Protein AF-A0A9E4J0M3-F1 (afdb_monomer)

Solvent-accessible surface area (backbone atoms only — not comparable to full-atom values): 7463 Å² total; per-residue (Å²): 130,83,86,52,76,83,80,36,58,85,61,72,69,24,52,54,51,41,52,54,51,50,32,52,51,51,23,52,50,53,40,48,56,39,45,78,72,68,54,56,67,71,61,37,53,51,51,30,30,48,59,57,69,63,23,58,86,86,37,48,66,62,42,45,54,52,45,19,52,53,50,46,50,39,61,76,72,44,42,65,64,44,33,74,74,57,34,68,70,57,35,26,56,53,40,41,69,47,55,80,64,36,48,72,69,38,54,55,54,52,72,72,53,96,60,59,71,70,58,48,49,41,52,51,53,17,51,50,61,62,73,77,108

Radius of gyration: 17.52 Å; Cα contacts (8 Å, |Δi|>4): 99; chains: 1; bounding box: 40×33×46 Å

Foldseek 3Di:
DQDDLVNFDDDDVRNVVSLQSVLQVVLVVQLVVCVVVPDDPVVSVCVSCLSNVNCCPVPVPVVQVVLLVVLLCCLQPPLVVVCVVPPLPVSLVVLLVSVVSHDPVSVVVSVVHPDDPSSVVSNVSSVVVNVVD

Nearest PDB structures (foldseek):
  8umx-assembly1_B  TM=2.764E-01  e=2.383E+00  Salmonella enterica subsp. enterica serovar Typhimurium
  8wiw-assembly1_Z  TM=2.978E-01  e=4.450E+00  Salmonella enterica subsp. enterica serovar Typhimurium str. LT2

pLDDT: mean 90.07, std 9.34, range [47.5, 98.0]

Structure (mmCIF, N/CA/C/O backbone):
data_AF-A0A9E4J0M3-F1
#
_entry.id   AF-A0A9E4J0M3-F1
#
loop_
_atom_site.group_PDB
_atom_site.id
_atom_site.type_symbol
_atom_site.label_atom_id
_atom_site.label_alt_id
_atom_site.label_comp_id
_atom_site.label_asym_id
_atom_site.label_entity_id
_atom_site.label_seq_id
_atom_site.pdbx_PDB_ins_code
_atom_site.Cartn_x
_atom_site.Cartn_y
_atom_site.Cartn_z
_atom_site.occupancy
_atom_site.B_iso_or_equiv
_atom_site.auth_seq_id
_atom_site.auth_comp_id
_atom_site.auth_asym_id
_atom_site.auth_atom_id
_atom_site.pdbx_PDB_model_num
ATOM 1 N N . MET A 1 1 ? 18.537 -15.595 -6.543 1.00 47.97 1 MET A N 1
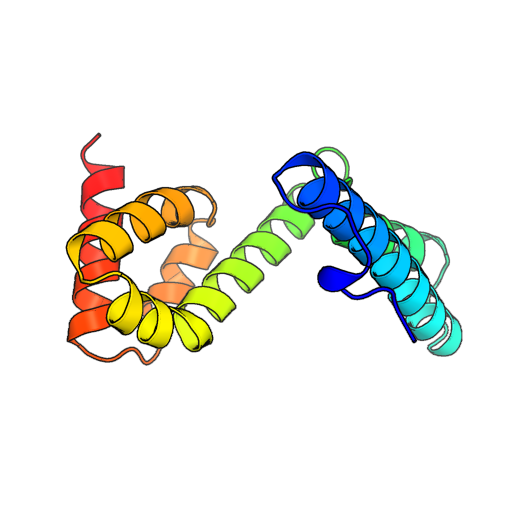ATOM 2 C CA . MET A 1 1 ? 17.498 -15.270 -5.543 1.00 47.97 1 MET A CA 1
ATOM 3 C C . MET A 1 1 ? 17.599 -13.780 -5.248 1.00 47.97 1 MET A C 1
ATOM 5 O O . MET A 1 1 ? 18.727 -13.330 -5.071 1.00 47.97 1 MET A O 1
ATOM 9 N N . PRO A 1 2 ? 16.505 -13.000 -5.281 1.00 58.22 2 PRO A N 1
ATOM 10 C CA . PRO A 1 2 ? 16.556 -11.599 -4.866 1.00 58.22 2 PRO A CA 1
ATOM 11 C C . PRO A 1 2 ? 16.934 -11.503 -3.381 1.00 58.22 2 PRO A C 1
ATOM 13 O O . PRO A 1 2 ? 16.592 -12.392 -2.602 1.00 58.22 2 PRO A O 1
ATOM 16 N N . ALA A 1 3 ? 17.645 -10.438 -3.006 1.00 67.81 3 ALA A N 1
ATOM 17 C CA . ALA A 1 3 ? 18.058 -10.219 -1.624 1.00 67.81 3 ALA A CA 1
ATOM 18 C C . ALA A 1 3 ? 16.832 -10.066 -0.706 1.00 67.81 3 ALA A C 1
ATOM 20 O O . ALA A 1 3 ? 15.915 -9.276 -0.960 1.00 67.81 3 ALA A O 1
ATOM 21 N N . SER A 1 4 ? 16.831 -10.839 0.367 1.00 72.44 4 SER A N 1
ATOM 22 C CA . SER A 1 4 ? 15.832 -10.836 1.425 1.00 72.44 4 SER A CA 1
ATOM 23 C C . SER A 1 4 ? 16.096 -9.701 2.419 1.00 72.44 4 SER A C 1
ATOM 25 O O . SER A 1 4 ? 17.206 -9.176 2.512 1.00 72.44 4 SER A O 1
ATOM 27 N N . ALA A 1 5 ? 15.081 -9.296 3.188 1.00 70.81 5 ALA A N 1
ATOM 28 C CA . ALA A 1 5 ? 15.246 -8.237 4.190 1.00 70.81 5 ALA A CA 1
ATOM 29 C C . ALA A 1 5 ? 16.297 -8.591 5.262 1.00 70.81 5 ALA A C 1
ATOM 31 O O . ALA A 1 5 ? 16.921 -7.695 5.827 1.00 70.81 5 ALA A O 1
ATOM 32 N N . SER A 1 6 ? 16.516 -9.887 5.502 1.00 75.94 6 SER A N 1
ATOM 33 C CA . SER A 1 6 ? 17.541 -10.438 6.394 1.00 75.94 6 SER A CA 1
ATOM 34 C C . SER A 1 6 ? 18.977 -10.275 5.888 1.00 75.94 6 SER A C 1
ATOM 36 O O . SER A 1 6 ? 19.896 -10.364 6.694 1.00 75.94 6 SER A O 1
ATOM 38 N N . ASP A 1 7 ? 19.184 -9.983 4.599 1.00 82.25 7 ASP A N 1
ATOM 39 C CA . ASP A 1 7 ? 20.523 -9.780 4.020 1.00 82.25 7 ASP A CA 1
ATOM 40 C C . ASP A 1 7 ? 21.087 -8.370 4.294 1.00 82.25 7 ASP A C 1
ATOM 42 O O . ASP A 1 7 ? 22.194 -8.033 3.871 1.00 82.25 7 ASP A O 1
ATOM 46 N N . TYR A 1 8 ? 20.329 -7.519 4.993 1.00 84.88 8 TYR A N 1
ATOM 47 C CA . TYR A 1 8 ? 20.694 -6.137 5.301 1.00 84.88 8 TYR A CA 1
ATOM 48 C C . TYR A 1 8 ? 20.856 -5.929 6.813 1.00 84.88 8 TYR A C 1
ATOM 50 O O . TYR A 1 8 ? 20.165 -6.575 7.601 1.00 84.88 8 TYR A O 1
ATOM 58 N N . PRO A 1 9 ? 21.722 -4.989 7.250 1.00 85.19 9 PRO A N 1
ATOM 59 C CA . PRO A 1 9 ? 21.907 -4.703 8.669 1.00 85.19 9 PRO A CA 1
ATOM 60 C C . PRO A 1 9 ? 20.590 -4.374 9.376 1.00 85.19 9 PRO A C 1
ATOM 62 O O . PRO A 1 9 ? 19.755 -3.642 8.841 1.00 85.19 9 PRO A O 1
ATOM 65 N N . ALA A 1 10 ? 20.424 -4.858 10.605 1.00 84.31 10 ALA A N 1
ATOM 66 C CA . ALA A 1 10 ? 19.239 -4.562 11.398 1.00 84.31 10 ALA A CA 1
ATOM 67 C C . ALA A 1 10 ? 19.036 -3.044 11.595 1.00 84.31 10 ALA A C 1
ATOM 69 O O . ALA A 1 10 ? 19.976 -2.245 11.626 1.00 84.31 10 ALA A O 1
ATOM 70 N N . GLY A 1 11 ? 17.774 -2.647 11.752 1.00 89.69 11 GLY A N 1
ATOM 71 C CA . GLY A 1 11 ? 17.378 -1.261 11.985 1.00 89.69 11 GLY A CA 1
ATOM 72 C C . GLY A 1 11 ? 16.986 -0.491 10.721 1.00 89.69 11 GLY A C 1
ATOM 73 O O . GLY A 1 11 ? 17.006 -0.984 9.592 1.00 89.69 11 GLY A O 1
ATOM 74 N N . ARG A 1 12 ? 16.591 0.772 10.923 1.00 89.56 12 ARG A N 1
ATOM 75 C CA . ARG A 1 12 ? 15.959 1.612 9.890 1.00 89.56 12 ARG A CA 1
ATOM 76 C C . ARG A 1 12 ? 16.809 1.755 8.625 1.00 89.56 12 ARG A C 1
ATOM 78 O O . ARG A 1 12 ? 16.264 1.742 7.526 1.00 89.56 12 ARG A O 1
ATOM 85 N N . LYS A 1 13 ? 18.130 1.896 8.767 1.00 89.75 13 LYS A N 1
ATOM 86 C CA . LYS A 1 13 ? 19.040 2.116 7.633 1.00 89.75 13 LYS A CA 1
ATOM 87 C C . LYS A 1 13 ? 19.086 0.907 6.696 1.00 89.75 13 LYS A C 1
ATOM 89 O O . LYS A 1 13 ? 18.957 1.095 5.488 1.00 89.75 13 LYS A O 1
ATOM 94 N N . GLY A 1 14 ? 19.229 -0.307 7.232 1.00 88.81 14 GLY A N 1
ATOM 95 C CA . GLY A 1 14 ? 19.251 -1.515 6.407 1.00 88.81 14 GLY A CA 1
ATOM 96 C C . GLY A 1 14 ? 17.893 -1.820 5.786 1.00 88.81 14 GLY A C 1
ATOM 97 O O . GLY A 1 14 ? 17.838 -2.096 4.594 1.00 88.81 14 GLY A O 1
ATOM 98 N N . TYR A 1 15 ? 16.791 -1.617 6.517 1.00 88.06 15 TYR A N 1
ATOM 99 C CA . TYR A 1 15 ? 15.442 -1.737 5.951 1.00 88.06 15 TYR A CA 1
ATOM 100 C C . TYR A 1 15 ? 15.206 -0.790 4.762 1.00 88.06 15 TYR A C 1
ATOM 102 O O . TYR A 1 15 ? 14.673 -1.194 3.728 1.00 88.06 15 TYR A O 1
ATOM 110 N N . LEU A 1 16 ? 15.624 0.477 4.878 1.00 88.50 16 LEU A N 1
ATOM 111 C CA . LEU A 1 16 ? 15.506 1.440 3.780 1.00 88.50 16 LEU A CA 1
ATOM 112 C C . LEU A 1 16 ? 16.404 1.070 2.589 1.00 88.50 16 LEU A C 1
ATOM 114 O O . LEU A 1 16 ? 15.988 1.242 1.441 1.00 88.50 16 LEU A O 1
ATOM 118 N N . ALA A 1 17 ? 17.606 0.546 2.845 1.00 89.00 17 ALA A N 1
ATOM 119 C CA . ALA A 1 17 ? 18.507 0.064 1.800 1.00 89.00 17 ALA A CA 1
ATOM 120 C C . ALA A 1 17 ? 17.917 -1.146 1.058 1.00 89.00 17 ALA A C 1
ATOM 122 O O . ALA A 1 17 ? 17.863 -1.133 -0.173 1.00 89.00 17 ALA A O 1
ATOM 123 N N . TRP A 1 18 ? 17.395 -2.127 1.798 1.00 92.81 18 TRP A N 1
ATOM 124 C CA . TRP A 1 18 ? 16.685 -3.278 1.250 1.00 92.81 18 TRP A CA 1
ATOM 125 C C . TRP A 1 18 ? 15.496 -2.844 0.394 1.00 92.81 18 TRP A C 1
ATOM 127 O O . TRP A 1 18 ? 15.410 -3.214 -0.773 1.00 92.81 18 TRP A O 1
ATOM 137 N N . ARG A 1 19 ? 14.619 -1.975 0.918 1.00 90.19 19 ARG A N 1
ATOM 138 C CA . ARG A 1 19 ? 13.465 -1.464 0.162 1.00 90.19 19 ARG A CA 1
ATOM 139 C C . ARG A 1 19 ? 13.867 -0.798 -1.149 1.00 90.19 19 ARG A C 1
ATOM 141 O O . ARG A 1 19 ? 13.173 -0.960 -2.152 1.00 90.19 19 ARG A O 1
ATOM 148 N N . ARG A 1 20 ? 14.965 -0.036 -1.150 1.00 89.50 20 ARG A N 1
ATOM 149 C CA . ARG A 1 20 ? 15.482 0.606 -2.364 1.00 89.50 20 ARG A CA 1
ATOM 150 C C . ARG A 1 20 ? 15.991 -0.429 -3.368 1.00 89.50 20 ARG A C 1
ATOM 152 O O . ARG A 1 20 ? 15.698 -0.293 -4.552 1.00 89.50 20 ARG A O 1
ATOM 159 N N . ALA A 1 21 ? 16.725 -1.440 -2.910 1.00 91.19 21 ALA A N 1
ATOM 160 C CA . ALA A 1 21 ? 17.219 -2.517 -3.764 1.00 91.19 21 ALA A CA 1
ATOM 161 C C . ALA A 1 21 ? 16.071 -3.357 -4.348 1.00 91.19 21 ALA A C 1
ATOM 163 O O . ALA A 1 21 ? 16.041 -3.589 -5.554 1.00 91.19 21 ALA A O 1
ATOM 164 N N . ALA A 1 22 ? 15.080 -3.716 -3.529 1.00 92.12 22 ALA A N 1
ATOM 165 C CA . ALA A 1 22 ? 13.890 -4.441 -3.965 1.00 92.12 22 ALA A CA 1
ATOM 166 C C . ALA A 1 22 ? 13.108 -3.666 -5.039 1.00 92.12 22 ALA A C 1
ATOM 168 O O . ALA A 1 22 ? 12.743 -4.230 -6.065 1.00 92.12 22 ALA A O 1
ATOM 169 N N . ALA A 1 23 ? 12.914 -2.353 -4.861 1.00 90.88 23 ALA A N 1
ATOM 170 C CA . ALA A 1 23 ? 12.251 -1.523 -5.868 1.00 90.88 23 ALA A CA 1
ATOM 171 C C . ALA A 1 23 ? 13.015 -1.490 -7.207 1.00 90.88 23 ALA A C 1
ATOM 173 O O . ALA A 1 23 ? 12.393 -1.521 -8.268 1.00 90.88 23 ALA A O 1
ATOM 174 N N . LEU A 1 24 ? 14.354 -1.450 -7.168 1.00 93.44 24 LEU A N 1
ATOM 175 C CA . LEU A 1 24 ? 15.194 -1.513 -8.371 1.00 93.44 24 LEU A CA 1
ATOM 176 C C . LEU A 1 24 ? 15.055 -2.859 -9.086 1.00 93.44 24 LEU A C 1
ATOM 178 O O . LEU A 1 24 ? 14.872 -2.876 -10.303 1.00 93.44 24 LEU A O 1
ATOM 182 N N . GLU A 1 25 ? 15.088 -3.966 -8.346 1.00 94.00 25 GLU A N 1
ATOM 183 C CA . GLU A 1 25 ? 14.941 -5.296 -8.939 1.00 94.00 25 GLU A CA 1
ATOM 184 C C . GLU A 1 25 ? 13.537 -5.504 -9.518 1.00 94.00 25 GLU A C 1
ATOM 186 O O . GLU A 1 25 ? 13.401 -5.965 -10.649 1.00 94.00 25 GLU A O 1
ATOM 191 N N . HIS A 1 26 ? 12.483 -5.069 -8.823 1.00 94.06 26 HIS A N 1
ATOM 192 C CA . HIS A 1 26 ? 11.118 -5.127 -9.353 1.00 94.06 26 HIS A CA 1
ATOM 193 C C . HIS A 1 26 ? 10.954 -4.292 -10.628 1.00 94.06 26 HIS A C 1
ATOM 195 O O . HIS A 1 26 ? 10.318 -4.744 -11.578 1.00 94.06 26 HIS A O 1
ATOM 201 N N . ALA A 1 27 ? 11.563 -3.104 -10.698 1.00 95.00 27 ALA A N 1
ATOM 202 C CA . ALA A 1 27 ? 11.541 -2.293 -11.914 1.00 95.00 27 ALA A CA 1
ATOM 203 C C . ALA A 1 27 ? 12.302 -2.967 -13.070 1.00 95.00 27 ALA A C 1
ATOM 205 O O . ALA A 1 27 ? 11.896 -2.856 -14.228 1.00 95.00 27 ALA A O 1
ATOM 206 N N . ARG A 1 28 ? 13.396 -3.682 -12.778 1.00 96.50 28 ARG A N 1
ATOM 207 C CA . ARG A 1 28 ? 14.138 -4.466 -13.774 1.00 96.50 28 ARG A CA 1
ATOM 208 C C . ARG A 1 28 ? 13.299 -5.630 -14.303 1.00 96.50 28 ARG A C 1
ATOM 210 O O . ARG A 1 28 ? 13.200 -5.796 -15.516 1.00 96.50 28 ARG A O 1
ATOM 217 N N . LE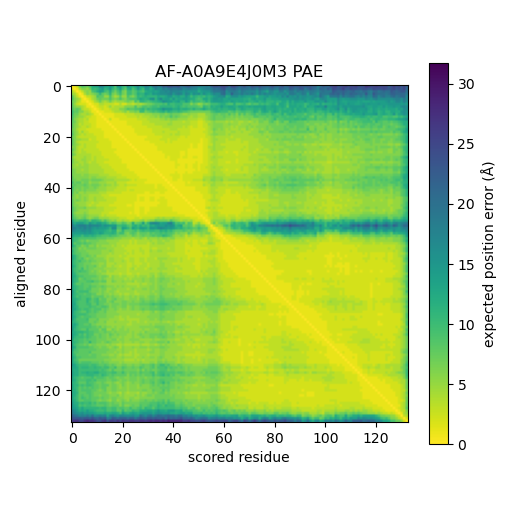U A 1 29 ? 12.677 -6.399 -13.409 1.00 97.00 29 LEU A N 1
ATOM 218 C CA . LEU A 1 29 ? 11.832 -7.544 -13.758 1.00 97.00 29 LEU A CA 1
ATOM 219 C C . LEU A 1 29 ? 10.597 -7.115 -14.556 1.00 97.00 29 LEU A C 1
ATOM 221 O O . LEU A 1 29 ? 10.332 -7.682 -15.613 1.00 97.00 29 LEU A O 1
ATOM 225 N N . ALA A 1 30 ? 9.894 -6.068 -14.115 1.00 96.06 30 ALA A N 1
ATOM 226 C CA . ALA A 1 30 ? 8.745 -5.526 -14.840 1.00 96.06 30 ALA A CA 1
ATOM 227 C C . ALA A 1 30 ? 9.127 -5.091 -16.264 1.00 96.06 30 ALA A C 1
ATOM 229 O O . ALA A 1 30 ? 8.408 -5.376 -17.219 1.00 96.06 30 ALA A O 1
ATOM 230 N N . ALA A 1 31 ? 10.287 -4.448 -16.430 1.00 96.62 31 ALA A N 1
ATOM 231 C CA . ALA A 1 31 ? 10.771 -4.048 -17.746 1.00 96.62 31 ALA A CA 1
ATOM 232 C C . ALA A 1 31 ? 11.141 -5.227 -18.651 1.00 96.62 31 ALA A C 1
ATOM 234 O O . ALA A 1 31 ? 10.942 -5.129 -19.860 1.00 96.62 31 ALA A O 1
ATOM 235 N N . ALA A 1 32 ? 11.677 -6.315 -18.091 1.00 97.56 32 ALA A N 1
ATOM 236 C CA . ALA A 1 32 ? 11.947 -7.537 -18.844 1.00 97.56 32 ALA A CA 1
ATOM 237 C C . ALA A 1 32 ? 10.638 -8.155 -19.357 1.00 97.56 32 ALA A C 1
ATOM 239 O O . ALA A 1 32 ? 10.472 -8.297 -20.562 1.00 97.56 32 ALA A O 1
ATOM 240 N N . VAL A 1 33 ? 9.660 -8.366 -18.468 1.00 98.00 33 VAL A N 1
ATOM 241 C CA . VAL A 1 33 ? 8.342 -8.919 -18.828 1.00 98.00 33 VAL A CA 1
ATOM 242 C C . VAL A 1 33 ? 7.649 -8.082 -19.906 1.00 98.00 33 VAL A C 1
ATOM 244 O O . VAL A 1 33 ? 7.132 -8.617 -20.882 1.00 98.00 33 VAL A O 1
ATOM 247 N N . LEU A 1 34 ? 7.648 -6.754 -19.761 1.00 97.50 34 LEU A N 1
ATOM 248 C CA . LEU A 1 34 ? 7.009 -5.871 -20.739 1.00 97.50 34 LEU A CA 1
ATOM 249 C C . LEU A 1 34 ? 7.729 -5.872 -22.092 1.00 97.50 34 LEU A C 1
ATOM 251 O O . LEU A 1 34 ? 7.080 -5.760 -23.131 1.00 97.50 34 LEU A O 1
ATOM 255 N N . ARG A 1 35 ? 9.058 -5.997 -22.096 1.00 97.69 35 ARG A N 1
ATOM 256 C CA . ARG A 1 35 ? 9.834 -6.111 -23.333 1.00 97.69 35 ARG A CA 1
ATOM 257 C C . ARG A 1 35 ? 9.519 -7.411 -24.058 1.00 97.69 35 ARG A C 1
ATOM 259 O O . ARG A 1 35 ? 9.273 -7.370 -25.259 1.00 97.69 35 ARG A O 1
ATOM 266 N N . ASP A 1 36 ? 9.469 -8.517 -23.325 1.00 97.69 36 ASP A N 1
ATOM 267 C CA . ASP A 1 36 ? 9.155 -9.837 -23.875 1.00 97.69 36 ASP A CA 1
ATOM 268 C C . ASP A 1 36 ? 7.720 -9.880 -24.426 1.00 97.69 36 ASP A C 1
ATOM 270 O O . ASP A 1 36 ? 7.454 -10.522 -25.438 1.00 97.69 36 ASP A O 1
ATOM 274 N N . ALA A 1 37 ? 6.807 -9.109 -23.828 1.00 97.88 37 ALA A N 1
ATOM 275 C CA . ALA A 1 37 ? 5.448 -8.901 -24.325 1.00 97.88 37 ALA A CA 1
ATOM 276 C C . ALA A 1 37 ? 5.335 -7.888 -25.492 1.00 97.88 37 ALA A C 1
ATOM 278 O O . ALA A 1 37 ? 4.227 -7.599 -25.942 1.00 97.88 37 ALA A O 1
ATOM 279 N N . GLY A 1 38 ? 6.444 -7.321 -25.982 1.00 97.62 38 GLY A N 1
ATOM 280 C CA . GLY A 1 38 ? 6.466 -6.430 -27.150 1.00 97.62 38 GLY A CA 1
ATOM 281 C C . GLY A 1 38 ? 6.073 -4.971 -26.881 1.00 97.62 38 GLY A C 1
ATOM 282 O O . GLY A 1 38 ? 5.762 -4.231 -27.818 1.00 97.62 38 GLY A O 1
ATOM 283 N N . TYR A 1 39 ? 6.074 -4.514 -25.624 1.00 97.75 39 TYR A N 1
ATOM 284 C CA . TYR A 1 39 ? 5.776 -3.113 -25.318 1.00 97.75 39 TYR A CA 1
ATOM 285 C C . TYR A 1 39 ? 6.913 -2.167 -25.727 1.00 97.75 39 TYR A C 1
ATOM 287 O O . TYR A 1 39 ? 8.098 -2.460 -25.583 1.00 97.75 39 TYR A O 1
ATOM 295 N N . ARG A 1 40 ? 6.536 -0.968 -26.190 1.00 97.38 40 ARG A N 1
ATOM 296 C CA . ARG A 1 40 ? 7.480 0.100 -26.556 1.00 97.38 40 ARG A CA 1
ATOM 297 C C . ARG A 1 40 ? 8.227 0.653 -25.341 1.00 97.38 40 ARG A C 1
ATOM 299 O O . ARG A 1 40 ? 7.691 0.685 -24.228 1.00 97.38 40 ARG A O 1
ATOM 306 N N . ARG A 1 41 ? 9.436 1.167 -25.586 1.00 94.81 41 ARG A N 1
ATOM 307 C CA . ARG A 1 41 ? 10.354 1.690 -24.563 1.00 94.81 41 ARG A CA 1
ATOM 308 C C . ARG A 1 41 ? 9.702 2.736 -23.660 1.00 94.81 41 ARG A C 1
ATOM 310 O O . ARG A 1 41 ? 9.850 2.654 -22.448 1.00 94.81 41 ARG A O 1
ATOM 317 N N . GLU A 1 42 ? 8.921 3.651 -24.220 1.00 93.88 42 GLU A N 1
ATOM 318 C CA . GLU A 1 42 ? 8.291 4.746 -23.470 1.00 93.88 42 GLU A CA 1
ATOM 319 C C . GLU A 1 42 ? 7.317 4.209 -22.408 1.00 93.88 42 GLU A C 1
ATOM 321 O O . GLU A 1 42 ? 7.243 4.715 -21.288 1.00 93.88 42 GLU A O 1
ATOM 326 N N . LYS A 1 43 ? 6.586 3.133 -22.736 1.00 93.56 43 LYS A N 1
ATOM 327 C CA . LYS A 1 43 ? 5.661 2.482 -21.798 1.00 93.56 43 LYS A CA 1
ATOM 328 C C . LYS A 1 43 ? 6.415 1.702 -20.722 1.00 93.56 43 LYS A C 1
ATOM 330 O O . LYS A 1 43 ? 6.004 1.725 -19.565 1.00 93.56 43 LYS A O 1
ATOM 335 N N . ILE A 1 44 ? 7.526 1.064 -21.084 1.00 95.06 44 ILE A N 1
ATOM 336 C CA . ILE A 1 44 ? 8.404 0.377 -20.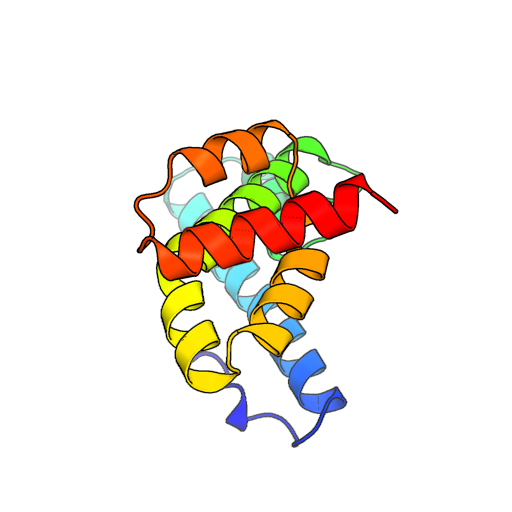132 1.00 95.06 44 ILE A CA 1
ATOM 337 C C . ILE A 1 44 ? 8.980 1.377 -19.121 1.00 95.06 44 ILE A C 1
ATOM 339 O O . ILE A 1 44 ? 8.848 1.169 -17.916 1.00 95.06 44 ILE A O 1
ATOM 343 N N . GLU A 1 45 ? 9.548 2.489 -19.590 1.00 92.88 45 GLU A N 1
ATOM 344 C CA . GLU A 1 45 ? 10.127 3.536 -18.738 1.00 92.88 45 GLU A CA 1
ATOM 345 C C . GLU A 1 45 ? 9.085 4.140 -17.788 1.00 92.88 45 GLU A C 1
ATOM 347 O O . GLU A 1 45 ? 9.358 4.336 -16.600 1.00 92.88 45 GLU A O 1
ATOM 352 N N . ARG A 1 46 ? 7.858 4.367 -18.274 1.00 91.56 46 ARG A N 1
ATOM 353 C CA . ARG A 1 46 ? 6.734 4.824 -17.443 1.00 91.56 46 ARG A CA 1
ATOM 354 C C . ARG A 1 46 ? 6.432 3.845 -16.305 1.00 91.56 46 ARG A C 1
ATOM 356 O O . ARG A 1 46 ? 6.348 4.269 -15.154 1.00 91.56 46 ARG A O 1
ATOM 363 N N . VAL A 1 47 ? 6.344 2.542 -16.589 1.00 93.00 47 VAL A N 1
ATOM 364 C CA . VAL A 1 47 ? 6.109 1.515 -15.556 1.00 93.00 47 VAL A CA 1
ATOM 365 C C . VAL A 1 47 ? 7.269 1.4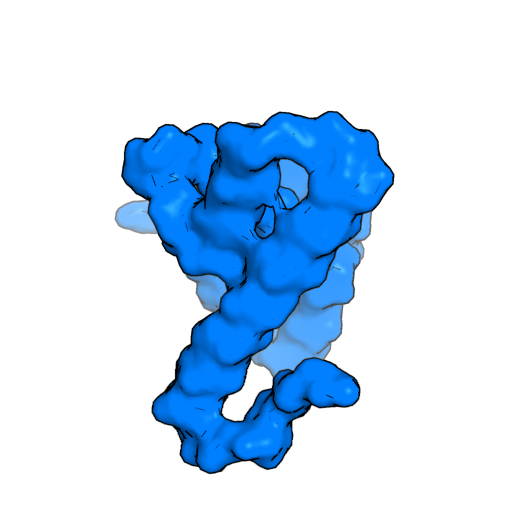38 -14.563 1.00 93.00 47 VAL A C 1
ATOM 367 O O . VAL A 1 47 ? 7.037 1.397 -13.356 1.00 93.00 47 VAL A O 1
ATOM 370 N N .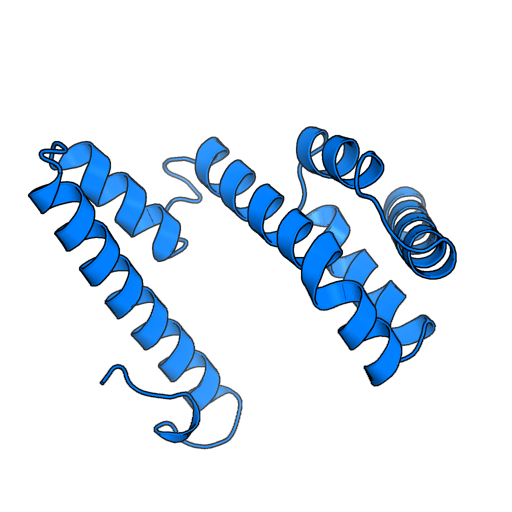 GLN A 1 48 ? 8.519 1.490 -15.027 1.00 93.50 48 GLN A N 1
ATOM 371 C CA . GLN A 1 48 ? 9.677 1.510 -14.128 1.00 93.50 48 GLN A CA 1
ATOM 372 C C . GLN A 1 48 ? 9.641 2.713 -13.180 1.00 93.50 48 GLN A C 1
ATOM 374 O O . GLN A 1 48 ? 9.896 2.569 -11.984 1.00 93.50 48 GLN A O 1
ATOM 379 N N . ASN A 1 49 ? 9.272 3.892 -13.683 1.00 92.12 49 ASN A N 1
ATOM 380 C CA . ASN A 1 49 ? 9.139 5.093 -12.863 1.00 92.12 49 ASN A CA 1
ATOM 381 C C . ASN A 1 49 ? 8.019 4.979 -11.822 1.00 92.12 49 ASN A C 1
ATOM 383 O O . ASN A 1 49 ? 8.180 5.496 -10.714 1.00 92.12 49 ASN A O 1
ATOM 387 N N . LEU A 1 50 ? 6.921 4.288 -12.140 1.00 91.88 50 LEU A N 1
ATOM 388 C CA . LEU A 1 50 ? 5.852 3.997 -11.181 1.00 91.88 50 LEU A CA 1
ATOM 389 C C . LEU A 1 50 ? 6.335 3.058 -10.071 1.00 91.88 50 LEU A C 1
ATOM 391 O O . LEU A 1 50 ? 6.224 3.402 -8.895 1.00 91.88 50 LEU A O 1
ATOM 395 N N . VAL A 1 51 ? 6.965 1.934 -10.428 1.00 91.25 51 VAL A N 1
ATOM 396 C CA . VAL A 1 51 ? 7.508 0.957 -9.462 1.00 91.25 51 VAL A CA 1
ATOM 397 C C . VAL A 1 51 ? 8.539 1.600 -8.530 1.00 91.25 51 VAL A C 1
ATOM 399 O O . VAL A 1 51 ? 8.552 1.351 -7.325 1.00 91.25 51 VAL A O 1
ATOM 402 N N . LEU A 1 52 ? 9.379 2.486 -9.065 1.00 90.88 52 LEU A N 1
ATOM 403 C CA . LEU A 1 52 ? 10.390 3.214 -8.296 1.00 90.88 52 LEU A CA 1
ATOM 404 C C . LEU A 1 52 ? 9.821 4.386 -7.481 1.00 90.88 52 LEU A C 1
ATOM 406 O O . LEU A 1 52 ? 10.595 5.086 -6.825 1.00 90.88 52 LEU A O 1
ATOM 410 N N . LYS A 1 53 ? 8.503 4.628 -7.538 1.00 86.38 53 LYS A N 1
ATOM 411 C CA . LYS A 1 53 ? 7.821 5.800 -6.964 1.00 86.38 53 LYS A CA 1
ATOM 412 C C . LYS A 1 53 ? 8.455 7.137 -7.388 1.00 86.38 53 LYS A C 1
ATOM 414 O O . LYS A 1 53 ? 8.507 8.091 -6.619 1.00 86.38 53 LYS A O 1
ATOM 419 N N . ARG A 1 54 ? 8.951 7.214 -8.629 1.00 84.00 54 ARG A N 1
ATOM 420 C CA . ARG A 1 54 ? 9.540 8.420 -9.250 1.00 84.00 54 ARG A CA 1
ATOM 421 C C . ARG A 1 54 ? 8.559 9.169 -10.149 1.00 84.00 54 ARG A C 1
ATOM 423 O O . ARG A 1 54 ? 8.818 10.311 -10.511 1.00 84.00 54 ARG A O 1
ATOM 430 N N . ALA A 1 55 ? 7.431 8.544 -10.482 1.00 73.88 55 ALA A N 1
ATOM 431 C CA . ALA A 1 55 ? 6.424 9.091 -11.386 1.00 73.88 55 ALA A CA 1
ATOM 432 C C . ALA A 1 55 ? 5.672 10.323 -10.846 1.00 73.88 55 ALA A C 1
ATOM 434 O O . ALA A 1 55 ? 5.011 10.993 -11.629 1.00 73.88 55 ALA A O 1
ATOM 435 N N . GLY A 1 56 ? 5.786 10.656 -9.552 1.00 67.69 56 GLY A N 1
ATOM 436 C CA . GLY A 1 56 ? 4.903 11.615 -8.870 1.00 67.69 56 GLY A CA 1
ATOM 437 C C . GLY A 1 56 ? 4.642 12.935 -9.609 1.00 67.69 56 GLY A C 1
ATOM 438 O O . GLY A 1 56 ? 3.493 13.340 -9.716 1.00 67.69 56 GLY A O 1
ATOM 439 N N . ARG A 1 57 ? 5.670 13.589 -10.175 1.00 61.19 57 ARG A N 1
ATOM 440 C CA . ARG A 1 57 ? 5.484 14.842 -10.942 1.00 61.19 57 ARG A CA 1
ATOM 441 C C . ARG A 1 57 ? 5.187 14.636 -12.429 1.00 61.19 57 ARG A C 1
ATOM 443 O O . ARG A 1 57 ? 4.530 15.474 -13.029 1.00 61.19 57 ARG A O 1
ATOM 450 N N . SER A 1 58 ? 5.669 13.549 -13.024 1.00 73.56 58 SER A N 1
ATOM 451 C CA . SER A 1 58 ? 5.574 13.314 -14.473 1.00 73.56 58 SER A CA 1
ATOM 452 C C . SER A 1 58 ? 4.306 12.558 -14.882 1.00 73.56 58 SER A C 1
ATOM 454 O O . SER A 1 58 ? 3.917 12.584 -16.045 1.00 73.56 58 SER A O 1
ATOM 456 N N . SER A 1 59 ? 3.674 11.841 -13.953 1.00 80.75 59 SER A N 1
ATOM 457 C CA . SER A 1 59 ? 2.449 11.060 -14.170 1.00 80.75 59 SER A CA 1
ATOM 458 C C . SER A 1 59 ? 1.658 10.955 -12.855 1.00 80.75 59 SER A C 1
ATOM 460 O O . SER A 1 59 ? 1.547 9.867 -12.287 1.00 80.75 59 SER A O 1
ATOM 462 N N . PRO A 1 60 ? 1.137 12.084 -12.334 1.00 83.00 60 PRO A N 1
ATOM 463 C CA . PRO A 1 60 ? 0.475 12.128 -11.028 1.00 83.00 60 PRO A CA 1
ATOM 464 C C . PRO A 1 60 ? -0.764 11.228 -10.959 1.00 83.00 60 PRO A C 1
ATOM 466 O O . PRO A 1 60 ? -0.993 10.594 -9.937 1.00 83.00 60 PRO A O 1
ATOM 469 N N . GLN A 1 61 ? -1.518 11.114 -12.057 1.00 88.25 61 GLN A N 1
ATOM 470 C CA . GLN A 1 61 ? -2.726 10.283 -12.122 1.00 88.25 61 GLN A CA 1
ATOM 471 C C . GLN A 1 61 ? -2.400 8.795 -11.953 1.00 88.25 61 GLN A C 1
ATOM 473 O O . GLN A 1 61 ? -2.960 8.151 -11.078 1.00 88.25 61 GLN A O 1
ATOM 478 N N . ASP A 1 62 ? -1.432 8.262 -12.703 1.00 88.94 62 ASP A N 1
ATOM 479 C CA . ASP A 1 62 ? -1.017 6.860 -12.554 1.00 88.94 62 ASP A CA 1
ATOM 480 C C . ASP A 1 62 ? -0.453 6.552 -11.170 1.00 88.94 62 ASP A C 1
ATOM 482 O O . ASP A 1 62 ? -0.677 5.471 -10.627 1.00 88.94 62 ASP A O 1
ATOM 486 N N . ALA A 1 63 ? 0.336 7.483 -10.623 1.00 89.38 63 ALA A N 1
ATOM 487 C CA . ALA A 1 63 ? 0.904 7.329 -9.295 1.00 89.38 63 ALA A CA 1
ATOM 488 C C . ALA A 1 63 ? -0.215 7.260 -8.247 1.00 89.38 63 ALA A C 1
ATOM 490 O O . ALA A 1 63 ? -0.143 6.420 -7.352 1.00 89.38 63 ALA A O 1
ATOM 491 N N . GLN A 1 64 ? -1.257 8.083 -8.405 1.00 92.81 64 GLN A N 1
ATOM 492 C CA . GLN A 1 64 ? -2.441 8.051 -7.556 1.00 92.81 64 GLN A CA 1
ATOM 493 C C . GLN A 1 64 ? -3.225 6.747 -7.725 1.00 92.81 64 GLN A C 1
ATOM 495 O O . GLN A 1 64 ? -3.510 6.095 -6.730 1.00 92.81 64 GLN A O 1
ATOM 500 N N . THR A 1 65 ? -3.495 6.304 -8.957 1.00 92.94 65 THR A N 1
ATOM 501 C CA . THR A 1 65 ? -4.184 5.027 -9.215 1.00 92.94 65 THR A CA 1
ATOM 502 C C . THR A 1 65 ? -3.443 3.844 -8.589 1.00 92.94 65 THR A C 1
ATOM 504 O O . THR A 1 65 ? -4.066 2.946 -8.027 1.00 92.94 65 THR A O 1
ATOM 507 N N . LEU A 1 66 ? -2.109 3.836 -8.657 1.00 92.06 66 LEU A N 1
ATOM 508 C CA . LEU A 1 66 ? -1.303 2.787 -8.039 1.00 92.06 66 LEU A CA 1
ATOM 509 C C . LEU A 1 66 ? -1.348 2.846 -6.505 1.00 92.06 66 LEU A C 1
ATOM 511 O O . LEU A 1 66 ? -1.373 1.799 -5.860 1.00 92.06 66 LEU A O 1
ATOM 515 N N . GLU A 1 67 ? -1.343 4.043 -5.918 1.00 92.94 67 GLU A N 1
ATOM 516 C CA . GLU A 1 67 ? -1.463 4.210 -4.466 1.00 92.94 67 GLU A CA 1
ATOM 517 C C . GLU A 1 67 ? -2.867 3.811 -3.976 1.00 92.94 67 GLU A C 1
ATOM 519 O O . GLU A 1 67 ? -2.967 3.104 -2.974 1.00 92.94 67 GLU A O 1
ATOM 524 N N . ASP A 1 68 ? -3.927 4.152 -4.716 1.00 94.62 68 ASP A N 1
ATOM 525 C CA . ASP A 1 68 ? -5.303 3.721 -4.436 1.00 94.62 68 ASP A CA 1
ATOM 526 C C . ASP A 1 68 ? -5.407 2.194 -4.459 1.00 94.62 68 ASP A C 1
ATOM 528 O O . ASP A 1 68 ? -5.865 1.589 -3.491 1.00 94.62 68 ASP A O 1
ATOM 532 N N . ALA A 1 69 ? -4.904 1.558 -5.523 1.00 94.50 69 ALA A N 1
ATOM 533 C CA . ALA A 1 69 ? -4.881 0.103 -5.642 1.00 94.50 69 ALA A CA 1
ATOM 534 C C . ALA A 1 69 ? -4.105 -0.558 -4.490 1.00 94.50 69 ALA A C 1
ATOM 536 O O . ALA A 1 69 ? -4.559 -1.553 -3.929 1.00 94.50 69 ALA A O 1
ATOM 537 N N . ALA A 1 70 ? -2.960 0.007 -4.094 1.00 92.56 70 ALA A N 1
ATOM 538 C CA . ALA A 1 70 ? -2.184 -0.502 -2.967 1.00 92.56 70 ALA A CA 1
ATOM 539 C C . ALA A 1 70 ? -2.944 -0.384 -1.635 1.00 92.56 70 ALA A C 1
ATOM 541 O O . ALA A 1 70 ? -2.895 -1.307 -0.822 1.00 92.56 70 ALA A O 1
ATOM 542 N N . CYS A 1 71 ? -3.658 0.723 -1.411 1.00 95.00 71 CYS A N 1
ATOM 543 C CA . CYS A 1 71 ? -4.469 0.907 -0.210 1.00 95.00 71 CYS A CA 1
ATOM 544 C C . CYS A 1 71 ? -5.663 -0.053 -0.184 1.00 95.00 71 CYS A C 1
ATOM 546 O O . CYS A 1 71 ? -5.930 -0.648 0.855 1.00 95.00 71 CYS A O 1
ATOM 548 N N . LEU A 1 72 ? -6.340 -0.259 -1.316 1.00 96.00 72 LEU A N 1
ATOM 549 C CA . LEU A 1 72 ? -7.454 -1.205 -1.424 1.00 96.00 72 LEU A CA 1
ATOM 550 C C . LEU A 1 72 ? -7.009 -2.641 -1.135 1.00 96.00 72 LEU A C 1
ATOM 552 O O . LEU A 1 72 ? -7.629 -3.311 -0.316 1.00 96.00 72 LEU A O 1
ATOM 556 N N . VAL A 1 73 ? -5.893 -3.084 -1.725 1.00 95.81 73 VAL A N 1
ATOM 557 C CA . VAL A 1 73 ? -5.323 -4.413 -1.441 1.00 95.81 73 VAL A CA 1
ATOM 558 C C . VAL A 1 73 ? -4.985 -4.559 0.042 1.00 95.81 73 VAL A C 1
ATOM 560 O O . VAL A 1 73 ? -5.305 -5.584 0.638 1.00 95.81 73 VAL A O 1
ATOM 563 N N . PHE A 1 74 ? -4.394 -3.535 0.662 1.00 95.75 74 PHE A N 1
ATOM 564 C CA . PHE A 1 74 ? -4.120 -3.541 2.100 1.00 95.75 74 PHE A CA 1
ATOM 565 C C . PHE A 1 74 ? -5.407 -3.695 2.930 1.00 95.75 74 PHE A C 1
ATOM 567 O O . PHE A 1 74 ? -5.457 -4.535 3.830 1.00 95.75 74 PHE A O 1
ATOM 574 N N . LEU A 1 75 ? -6.458 -2.929 2.614 1.00 95.44 75 LEU A N 1
ATOM 575 C CA . LEU A 1 75 ? -7.750 -3.024 3.302 1.00 95.44 75 LEU A CA 1
ATOM 576 C C . LEU A 1 75 ? -8.376 -4.419 3.158 1.00 95.44 75 LEU A C 1
ATOM 578 O O . LEU A 1 75 ? -8.941 -4.937 4.114 1.00 95.44 75 LEU A O 1
ATOM 582 N N . GLU A 1 76 ? -8.259 -5.029 1.980 1.00 95.31 76 GLU A N 1
ATOM 583 C CA . GLU A 1 76 ? -8.910 -6.299 1.651 1.00 95.31 76 GLU A CA 1
ATOM 584 C C . GLU A 1 76 ? -8.126 -7.544 2.112 1.00 95.31 76 GLU A C 1
ATOM 586 O O . GLU A 1 76 ? -8.709 -8.612 2.318 1.00 95.31 76 GLU A O 1
ATOM 591 N N . ARG A 1 77 ? -6.794 -7.457 2.215 1.00 95.12 77 ARG A N 1
ATOM 592 C CA . ARG A 1 77 ? -5.917 -8.620 2.456 1.00 95.12 77 ARG A CA 1
ATOM 593 C C . ARG A 1 77 ? -5.181 -8.576 3.789 1.00 95.12 77 ARG A C 1
ATOM 595 O O . ARG A 1 77 ? -4.978 -9.626 4.389 1.00 95.12 77 ARG A O 1
ATOM 602 N N . ASP A 1 78 ? -4.801 -7.390 4.254 1.00 95.12 78 ASP A N 1
ATOM 603 C CA . ASP A 1 78 ? -3.883 -7.240 5.389 1.00 95.12 78 ASP A CA 1
ATOM 604 C C . ASP A 1 78 ? -4.553 -6.649 6.635 1.00 95.12 78 ASP A C 1
ATOM 606 O O . ASP A 1 78 ? -4.058 -6.839 7.749 1.00 95.12 78 ASP A O 1
ATOM 610 N N . LEU A 1 79 ? -5.664 -5.924 6.468 1.00 95.56 79 LEU A N 1
ATOM 611 C CA . LEU A 1 79 ? -6.311 -5.188 7.555 1.00 95.56 79 LEU A CA 1
ATOM 612 C C . LEU A 1 79 ? -6.731 -6.090 8.715 1.00 95.56 79 LEU A C 1
ATOM 614 O O . LEU A 1 79 ? -6.540 -5.718 9.869 1.00 95.56 79 LEU A O 1
ATOM 618 N N . GLU A 1 80 ? -7.278 -7.267 8.421 1.00 95.50 80 GLU A N 1
ATOM 619 C CA . GLU A 1 80 ? -7.715 -8.213 9.448 1.00 95.50 80 GLU A CA 1
ATOM 620 C C . GLU A 1 80 ? -6.546 -8.667 10.327 1.00 95.50 80 GLU A C 1
ATOM 622 O O . GLU A 1 80 ? -6.566 -8.480 11.543 1.00 95.50 80 GLU A O 1
ATOM 627 N N . VAL A 1 81 ? -5.476 -9.156 9.698 1.00 96.19 81 VAL A N 1
ATOM 628 C CA . VAL A 1 81 ? -4.255 -9.600 10.386 1.00 96.19 81 VAL A CA 1
ATOM 629 C C . VAL A 1 81 ? -3.617 -8.448 11.167 1.00 96.19 81 VAL A C 1
ATOM 631 O O . VAL A 1 81 ? -3.083 -8.632 12.264 1.00 96.19 81 VAL A O 1
ATOM 634 N N . LEU A 1 82 ? -3.662 -7.231 10.618 1.00 95.31 82 LEU A N 1
ATOM 635 C CA . LEU A 1 82 ? -3.169 -6.050 11.312 1.00 95.31 82 LEU A CA 1
ATOM 636 C C . LEU A 1 82 ? -4.003 -5.739 12.561 1.00 95.31 82 LEU A C 1
ATOM 638 O O . LEU A 1 82 ? -3.415 -5.458 13.608 1.00 95.31 82 LEU A O 1
ATOM 642 N N . ALA A 1 83 ? -5.331 -5.810 12.451 1.00 95.62 83 ALA A N 1
ATOM 643 C CA . ALA A 1 83 ? -6.264 -5.558 13.543 1.00 95.62 83 ALA A CA 1
ATOM 644 C C . ALA A 1 83 ? -6.082 -6.555 14.688 1.00 95.62 83 ALA A C 1
ATOM 646 O O . ALA A 1 83 ? -6.021 -6.147 15.847 1.00 95.62 83 ALA A O 1
ATOM 647 N N . GLU A 1 84 ? -5.901 -7.835 14.367 1.00 95.88 84 GLU A N 1
ATOM 648 C CA . GLU A 1 84 ? -5.595 -8.880 15.349 1.00 95.88 84 GLU A CA 1
ATOM 649 C C . GLU A 1 84 ? -4.263 -8.625 16.062 1.00 95.88 84 GLU A C 1
ATOM 651 O O . GLU A 1 84 ? -4.154 -8.791 17.277 1.00 95.88 84 GLU A O 1
ATOM 656 N N . ARG A 1 85 ? -3.241 -8.173 15.326 1.00 96.38 85 ARG A N 1
ATOM 657 C CA . ARG A 1 85 ? -1.901 -7.945 15.882 1.00 96.38 85 ARG A CA 1
ATOM 658 C C . ARG A 1 85 ? -1.794 -6.674 16.723 1.00 96.38 85 ARG A C 1
ATOM 660 O O . ARG A 1 85 ? -1.030 -6.645 17.686 1.00 96.38 85 ARG A O 1
ATOM 667 N N . LEU A 1 86 ? -2.446 -5.591 16.304 1.00 94.88 86 LEU A N 1
ATOM 668 C CA . LEU A 1 86 ? -2.268 -4.262 16.900 1.00 94.88 86 LEU A CA 1
ATOM 669 C C . LEU A 1 86 ? -3.418 -3.839 17.819 1.00 94.88 86 LEU A C 1
ATOM 671 O O . LEU A 1 86 ? -3.226 -2.926 18.623 1.00 94.88 86 LEU A O 1
ATOM 675 N N . GLY A 1 87 ? -4.579 -4.485 17.713 1.00 95.50 87 GLY A N 1
ATOM 676 C CA . GLY A 1 87 ? -5.816 -4.056 18.358 1.00 95.50 87 GLY A CA 1
ATOM 677 C C . GLY A 1 87 ? -6.489 -2.889 17.628 1.00 95.50 87 GLY A C 1
ATOM 678 O O . GLY A 1 87 ? -5.908 -2.254 16.744 1.00 95.50 87 GLY A O 1
ATOM 679 N N . ALA A 1 88 ? -7.734 -2.599 18.012 1.00 93.44 88 ALA A N 1
ATOM 680 C CA . ALA A 1 88 ? -8.590 -1.613 17.350 1.00 93.44 88 ALA A CA 1
ATOM 681 C C . ALA A 1 88 ? -7.974 -0.203 17.303 1.00 93.44 88 ALA A C 1
ATOM 683 O O . ALA A 1 88 ? -7.863 0.374 16.228 1.00 93.44 88 ALA A O 1
ATOM 684 N N . GLU A 1 89 ? -7.510 0.323 18.440 1.00 93.25 89 GLU A N 1
ATOM 685 C CA . GLU A 1 89 ? -7.009 1.702 18.571 1.00 93.25 89 GLU A CA 1
ATOM 686 C C . GLU A 1 89 ? -5.835 1.996 17.623 1.00 93.25 89 GLU A C 1
ATOM 688 O O . GLU A 1 89 ? -5.922 2.863 16.753 1.00 93.25 89 GLU A O 1
ATOM 693 N N . LYS A 1 90 ? -4.764 1.198 17.708 1.00 94.44 90 LYS A N 1
ATOM 694 C CA . LYS A 1 90 ? -3.587 1.340 16.836 1.00 94.44 90 LYS A CA 1
ATOM 695 C C . LYS A 1 90 ? -3.909 1.080 15.367 1.00 94.44 90 LYS A C 1
ATOM 697 O O . LYS A 1 90 ? -3.271 1.650 14.484 1.00 94.44 90 LYS A O 1
ATOM 702 N N . THR A 1 91 ? -4.876 0.212 15.085 1.00 95.75 91 THR A N 1
ATOM 703 C CA . THR A 1 91 ? -5.314 -0.043 13.708 1.00 95.75 91 THR A CA 1
ATOM 704 C C . THR A 1 91 ? -6.020 1.176 13.131 1.00 95.75 91 THR A C 1
ATOM 706 O O . THR A 1 91 ? -5.701 1.577 12.012 1.00 95.75 91 THR A O 1
ATOM 709 N N . THR A 1 92 ? -6.888 1.830 13.906 1.00 94.75 92 THR A N 1
ATOM 710 C CA . THR A 1 92 ? -7.529 3.091 13.516 1.00 94.75 92 THR A CA 1
ATOM 711 C C . THR A 1 92 ? -6.496 4.192 13.264 1.00 94.75 92 THR A C 1
ATOM 713 O O . THR A 1 92 ? -6.605 4.895 12.263 1.00 94.75 92 THR A O 1
ATOM 716 N N . GLU A 1 93 ? -5.433 4.301 14.070 1.00 93.94 93 GLU A N 1
ATOM 717 C CA . GLU A 1 93 ? -4.334 5.250 13.806 1.00 93.94 93 GLU A CA 1
ATOM 718 C C . GLU A 1 93 ? -3.623 4.977 12.468 1.00 93.94 93 GLU A C 1
ATOM 720 O O . GLU A 1 93 ? -3.304 5.899 11.710 1.00 93.94 93 GLU A O 1
ATOM 725 N N . VAL A 1 94 ? -3.362 3.704 12.149 1.00 94.69 94 VAL A N 1
ATOM 726 C CA . VAL A 1 94 ? -2.754 3.317 10.865 1.00 94.69 94 VAL A CA 1
ATOM 727 C C . VAL A 1 94 ? -3.693 3.637 9.701 1.00 94.69 94 VAL A C 1
ATOM 729 O O . VAL A 1 94 ? -3.243 4.159 8.674 1.00 94.69 94 VAL A O 1
ATOM 732 N N . LEU A 1 95 ? -4.989 3.370 9.860 1.00 95.06 95 LEU A N 1
ATOM 733 C CA . LEU A 1 95 ? -6.013 3.690 8.870 1.00 95.06 95 LEU A CA 1
ATOM 734 C C . LEU A 1 95 ? -6.142 5.202 8.656 1.00 95.06 95 LEU A C 1
ATOM 736 O O . LEU A 1 95 ? -6.148 5.637 7.508 1.00 95.06 95 LEU A O 1
ATOM 740 N N . ALA A 1 96 ? -6.117 6.016 9.714 1.00 94.00 96 ALA A N 1
ATOM 741 C CA . ALA A 1 96 ? -6.179 7.479 9.623 1.00 94.00 96 ALA A CA 1
ATOM 742 C C . ALA A 1 96 ? -4.976 8.077 8.871 1.00 94.00 96 ALA A C 1
ATOM 744 O O . ALA A 1 96 ? -5.075 9.128 8.247 1.00 94.00 96 ALA A O 1
ATOM 745 N N . ARG A 1 97 ? -3.830 7.384 8.863 1.00 93.25 97 ARG A N 1
ATOM 746 C CA . ARG A 1 97 ? -2.656 7.753 8.048 1.00 93.25 97 ARG A CA 1
ATOM 747 C C . ARG A 1 97 ? -2.702 7.206 6.622 1.00 93.25 97 ARG A C 1
ATOM 749 O O . ARG A 1 97 ? -1.895 7.616 5.787 1.00 93.25 97 ARG A O 1
ATOM 756 N N . THR A 1 98 ? -3.575 6.241 6.359 1.00 92.94 98 THR A N 1
ATOM 757 C CA . THR A 1 98 ? -3.737 5.590 5.053 1.00 92.94 98 THR A CA 1
ATOM 758 C C . THR A 1 98 ? -4.830 6.277 4.243 1.00 92.94 98 THR A C 1
ATOM 760 O O . THR A 1 98 ? -4.614 6.562 3.070 1.00 92.94 98 THR A O 1
ATOM 763 N N . TRP A 1 99 ? -5.937 6.652 4.886 1.00 93.31 99 TRP A N 1
ATOM 764 C CA . TRP A 1 99 ? -7.093 7.302 4.268 1.00 93.31 99 TRP A CA 1
ATOM 765 C C . TRP A 1 99 ? -6.763 8.567 3.451 1.00 93.31 99 TRP A C 1
ATOM 767 O O . TRP A 1 99 ? -7.248 8.672 2.327 1.00 93.31 99 TRP A O 1
ATOM 777 N N . PRO A 1 100 ? -5.889 9.492 3.908 1.00 93.62 100 PRO A N 1
ATOM 778 C CA . PRO A 1 100 ? -5.549 10.697 3.144 1.00 93.62 100 PRO A CA 1
ATOM 779 C C . PRO A 1 100 ? -4.708 10.431 1.889 1.00 93.62 100 PRO A C 1
ATOM 781 O O . PRO A 1 100 ? -4.508 11.339 1.090 1.00 93.62 100 PRO A O 1
ATOM 784 N N . LYS A 1 101 ? -4.154 9.220 1.730 1.00 91.31 101 LYS A N 1
ATOM 785 C CA . LYS A 1 101 ? -3.370 8.846 0.542 1.00 91.31 101 LYS A CA 1
ATOM 786 C C . LYS A 1 101 ? -4.252 8.423 -0.624 1.00 91.31 101 LYS A C 1
ATOM 788 O O . LYS A 1 101 ? -3.760 8.374 -1.748 1.00 91.31 101 LYS A O 1
ATOM 793 N N . MET A 1 102 ? -5.504 8.075 -0.342 1.00 92.06 102 MET A N 1
ATOM 794 C CA . MET A 1 102 ? -6.452 7.599 -1.335 1.00 92.06 102 MET A CA 1
ATOM 795 C C . MET A 1 102 ? -7.155 8.782 -1.995 1.00 92.06 102 MET A C 1
ATOM 797 O O . MET A 1 102 ? -7.509 9.758 -1.331 1.00 92.06 102 MET A O 1
ATOM 801 N N . SER A 1 103 ? -7.383 8.680 -3.300 1.00 93.88 103 SER A N 1
ATOM 802 C CA . SER A 1 103 ? -8.267 9.592 -4.019 1.00 93.88 103 SER A CA 1
ATOM 803 C C . SER A 1 103 ? -9.723 9.370 -3.605 1.00 93.88 103 SER A C 1
ATOM 805 O O . SER A 1 103 ? -10.060 8.373 -2.961 1.00 93.88 103 SER A O 1
ATOM 807 N N . ASP A 1 104 ? -10.615 10.271 -4.007 1.00 93.25 104 ASP A N 1
ATOM 808 C CA . ASP A 1 104 ? -12.047 10.113 -3.734 1.00 93.25 104 ASP A CA 1
ATOM 809 C C . ASP A 1 104 ? -12.615 8.851 -4.399 1.00 93.25 104 ASP A C 1
ATOM 811 O O . ASP A 1 104 ? -13.357 8.112 -3.759 1.00 93.25 104 ASP A O 1
ATOM 815 N N . ALA A 1 105 ? -12.160 8.522 -5.614 1.00 93.69 105 ALA A N 1
ATOM 816 C CA . ALA A 1 105 ? -12.514 7.271 -6.286 1.00 93.69 105 ALA A CA 1
ATOM 817 C C . ALA A 1 105 ? -11.973 6.039 -5.539 1.00 93.69 105 ALA A C 1
ATOM 819 O O . ALA A 1 105 ? -12.654 5.021 -5.429 1.00 93.69 105 ALA A O 1
ATOM 820 N N . GLY A 1 106 ? -10.760 6.127 -4.982 1.00 93.00 106 GLY A N 1
ATOM 821 C CA . GLY A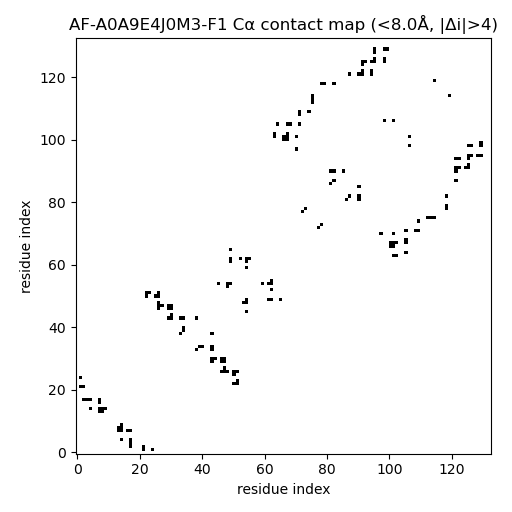 1 106 ? -10.209 5.077 -4.127 1.00 93.00 106 GLY A CA 1
ATOM 822 C C . GLY A 1 106 ? -11.050 4.871 -2.864 1.00 93.00 106 GLY A C 1
ATOM 823 O O . GLY A 1 106 ? -11.336 3.735 -2.486 1.00 93.00 106 GLY A O 1
ATOM 824 N N . ARG A 1 107 ? -11.470 5.961 -2.214 1.00 94.06 107 ARG A N 1
ATOM 825 C CA . ARG A 1 107 ? -12.314 5.927 -1.008 1.00 94.06 107 ARG A CA 1
ATOM 826 C C . ARG A 1 107 ? -13.710 5.375 -1.292 1.00 94.06 107 ARG A C 1
ATOM 828 O O . ARG A 1 107 ? -14.220 4.589 -0.497 1.00 94.06 107 ARG A O 1
ATOM 835 N N . GLU A 1 108 ? -14.291 5.718 -2.437 1.00 93.75 108 GLU A N 1
ATOM 836 C CA . GLU A 1 108 ? -15.547 5.135 -2.913 1.00 93.75 108 GLU A CA 1
ATOM 837 C C . GLU A 1 108 ? -15.403 3.625 -3.159 1.00 93.75 108 GLU A C 1
ATOM 839 O O . GLU A 1 108 ? -16.204 2.836 -2.656 1.00 93.75 108 GLU A O 1
ATOM 844 N N . ALA A 1 109 ? -14.332 3.196 -3.834 1.00 94.00 109 ALA A N 1
ATOM 845 C CA . ALA A 1 109 ? -14.050 1.777 -4.048 1.00 94.00 109 ALA A CA 1
ATOM 846 C C . ALA A 1 109 ? -13.862 1.008 -2.727 1.00 94.00 109 ALA A C 1
ATOM 848 O O . ALA A 1 109 ? -14.306 -0.135 -2.609 1.00 94.00 109 ALA A O 1
ATOM 849 N N . ALA A 1 110 ? -13.267 1.637 -1.707 1.00 93.19 110 ALA A N 1
ATOM 850 C CA . ALA A 1 110 ? -13.103 1.031 -0.387 1.00 93.19 110 ALA A CA 1
ATOM 851 C C . ALA A 1 110 ? -14.449 0.713 0.288 1.00 93.19 110 ALA A C 1
ATOM 853 O O . ALA A 1 110 ? -14.557 -0.293 0.990 1.00 93.19 110 ALA A O 1
ATOM 854 N N . ALA A 1 111 ? -15.489 1.522 0.053 1.00 89.25 111 ALA A N 1
ATOM 855 C CA . ALA A 1 111 ? -16.830 1.275 0.588 1.00 89.25 111 ALA A CA 1
ATOM 856 C C . ALA A 1 111 ? -17.481 0.006 0.003 1.00 89.25 111 ALA A C 1
ATOM 858 O O . ALA A 1 111 ? -18.307 -0.636 0.665 1.00 89.25 111 ALA A O 1
ATOM 859 N N . GLY A 1 112 ? -17.081 -0.376 -1.214 1.00 91.12 112 GLY A N 1
ATOM 860 C CA . GLY A 1 112 ? -17.520 -1.593 -1.894 1.00 91.12 112 GLY A CA 1
ATOM 861 C C . GLY A 1 112 ? -16.821 -2.875 -1.431 1.00 91.12 112 GLY A C 1
ATOM 862 O O . GLY A 1 112 ? -17.247 -3.956 -1.826 1.00 91.12 112 GLY A O 1
ATOM 863 N N . LEU A 1 113 ? -15.776 -2.792 -0.599 1.00 92.75 113 LEU A N 1
ATOM 864 C CA . LEU A 1 113 ? -15.043 -3.976 -0.144 1.00 92.75 113 LEU A CA 1
ATOM 865 C C . LEU A 1 113 ? -15.869 -4.822 0.834 1.00 92.75 113 LEU A C 1
ATOM 867 O O . LEU A 1 113 ? -16.471 -4.315 1.790 1.00 92.75 113 LEU A O 1
ATOM 871 N N . GLU A 1 114 ? -15.832 -6.139 0.645 1.00 92.44 114 GLU A N 1
ATOM 872 C CA . GLU A 1 114 ? -16.406 -7.107 1.579 1.00 92.44 114 GLU A CA 1
ATOM 873 C C . GLU A 1 114 ? -15.501 -7.254 2.808 1.00 92.44 114 GLU A C 1
ATOM 875 O O . GLU A 1 114 ? -14.604 -8.090 2.872 1.00 92.44 114 GLU A O 1
ATOM 880 N N . LEU A 1 115 ? -15.726 -6.389 3.797 1.00 92.69 115 LEU A N 1
ATOM 881 C CA . LEU A 1 115 ? -15.020 -6.40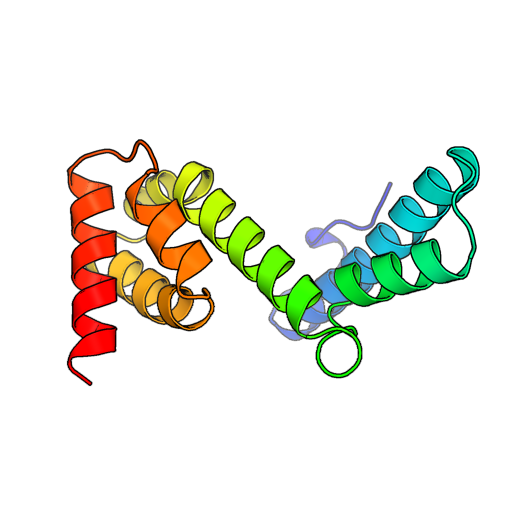0 5.075 1.00 92.69 115 LEU A CA 1
ATOM 882 C C . LEU A 1 115 ? -15.937 -6.912 6.184 1.00 92.69 115 LEU A C 1
ATOM 884 O O . LEU A 1 115 ? -17.133 -6.608 6.203 1.00 92.69 115 LEU A O 1
ATOM 888 N N . LYS A 1 116 ? -15.356 -7.611 7.166 1.00 93.94 116 LYS A N 1
ATOM 889 C CA . LYS A 1 116 ? -16.061 -7.956 8.409 1.00 93.94 116 LYS A CA 1
ATOM 890 C C . LYS A 1 116 ? -16.625 -6.683 9.067 1.00 93.94 116 LYS A C 1
ATOM 892 O O . LYS A 1 116 ? -15.951 -5.647 9.022 1.00 93.94 116 LYS A O 1
ATOM 897 N N . PRO A 1 117 ? -17.800 -6.743 9.725 1.00 94.31 11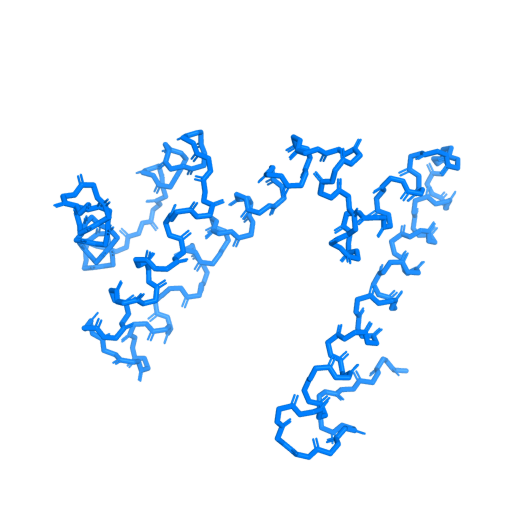7 PRO A N 1
ATOM 898 C CA . PRO A 1 117 ? -18.440 -5.564 10.318 1.00 94.31 117 PRO A CA 1
ATOM 899 C C . PRO A 1 117 ? -17.519 -4.757 11.241 1.00 94.31 117 PRO A C 1
ATOM 901 O O . PRO A 1 117 ? -17.487 -3.530 11.162 1.00 94.31 117 PRO A O 1
ATOM 904 N N . GLU A 1 118 ? -16.706 -5.443 12.047 1.00 93.69 118 GLU A N 1
ATOM 905 C CA . GLU A 1 118 ? -15.767 -4.792 12.966 1.00 93.69 118 GLU A CA 1
ATOM 906 C C . GLU A 1 118 ? -14.659 -4.029 12.235 1.00 93.69 118 GLU A C 1
ATOM 908 O O . GLU A 1 118 ? -14.341 -2.901 12.598 1.00 93.69 118 GLU A O 1
ATOM 913 N N . LEU A 1 119 ? -14.112 -4.585 11.151 1.00 94.44 119 LEU A N 1
ATOM 914 C CA . LEU A 1 119 ? -13.087 -3.906 10.351 1.00 94.44 119 LEU A CA 1
ATOM 915 C C . LEU A 1 119 ? -13.675 -2.707 9.607 1.00 94.44 119 LEU A C 1
ATOM 917 O O . LEU A 1 119 ? -13.064 -1.641 9.571 1.00 94.44 119 LEU A O 1
ATOM 921 N N . ARG A 1 120 ? -14.894 -2.851 9.074 1.00 95.00 120 ARG A N 1
ATOM 922 C CA . ARG A 1 120 ? -15.626 -1.752 8.433 1.00 95.00 120 ARG A CA 1
ATOM 923 C C . ARG A 1 120 ? -15.853 -0.591 9.405 1.00 95.00 120 ARG A C 1
ATOM 925 O O . ARG A 1 120 ? -15.708 0.565 9.014 1.00 95.00 120 ARG A O 1
ATOM 932 N N . LYS A 1 121 ? -16.139 -0.886 10.677 1.00 94.62 121 LYS A N 1
ATOM 933 C CA . LYS A 1 121 ? -16.261 0.125 11.734 1.00 94.62 121 LYS A CA 1
ATOM 934 C C . LYS A 1 121 ? -14.951 0.884 11.964 1.00 94.62 121 LYS A C 1
ATOM 936 O O . LYS A 1 121 ? -14.992 2.105 12.073 1.00 94.62 121 LYS A O 1
ATOM 941 N N . LEU A 1 122 ? -13.804 0.199 11.981 1.00 94.75 122 LEU A N 1
ATOM 942 C CA . LEU A 1 122 ? -12.493 0.855 12.122 1.00 94.75 122 LEU A CA 1
ATOM 943 C C . LEU A 1 122 ? -12.186 1.782 10.937 1.00 94.75 122 LEU A C 1
ATOM 945 O O . LEU A 1 122 ? -11.686 2.888 11.134 1.00 94.75 122 LEU A O 1
ATOM 949 N N . VAL A 1 123 ? -12.516 1.356 9.712 1.00 93.62 123 VAL A N 1
ATOM 950 C CA . VAL A 1 123 ? -12.350 2.186 8.506 1.00 93.62 123 VAL A CA 1
ATOM 951 C C . VAL A 1 123 ? -13.220 3.442 8.581 1.00 93.62 123 VAL A C 1
ATOM 953 O O . VAL A 1 123 ? -12.714 4.533 8.330 1.00 93.62 123 VAL A O 1
ATOM 956 N N . ALA A 1 124 ? -14.487 3.314 8.986 1.00 92.69 124 ALA A N 1
ATOM 957 C CA . ALA A 1 124 ? -15.384 4.458 9.158 1.00 92.69 124 ALA A CA 1
ATOM 958 C C . ALA A 1 124 ? -14.870 5.439 10.227 1.00 92.69 124 ALA A C 1
ATOM 960 O O . ALA A 1 124 ? -14.756 6.631 9.963 1.00 92.69 124 ALA A O 1
ATOM 961 N N . GLN A 1 125 ? -14.450 4.932 11.391 1.00 92.50 125 GLN A N 1
ATOM 962 C CA . GLN A 1 125 ? -13.868 5.756 12.458 1.00 92.50 125 GLN A CA 1
ATOM 963 C C . GLN A 1 125 ? -12.629 6.529 11.991 1.00 92.50 125 GLN A C 1
ATOM 965 O O . GLN A 1 125 ? -12.462 7.702 12.323 1.00 92.50 125 GLN A O 1
ATOM 970 N N . ALA A 1 126 ? -11.758 5.883 11.214 1.00 92.38 126 ALA A N 1
ATOM 971 C CA . ALA A 1 126 ? -10.583 6.532 10.653 1.00 92.38 126 ALA A CA 1
ATOM 972 C C . ALA A 1 126 ? -10.947 7.612 9.620 1.00 92.38 126 ALA A C 1
ATOM 974 O O . ALA A 1 126 ? -10.310 8.664 9.592 1.00 92.38 126 ALA A O 1
ATOM 975 N N . ALA A 1 127 ? -11.962 7.370 8.787 1.00 89.94 127 ALA A N 1
ATOM 976 C CA . ALA A 1 127 ? -12.442 8.337 7.802 1.00 89.94 127 ALA A CA 1
ATOM 977 C C . ALA A 1 127 ? -13.046 9.590 8.464 1.00 89.94 127 ALA A C 1
ATOM 979 O O . ALA A 1 127 ? -12.743 10.713 8.045 1.00 89.94 127 ALA A O 1
ATOM 980 N N . ASP A 1 128 ? -13.834 9.407 9.525 1.00 89.06 128 ASP A N 1
ATOM 981 C CA . ASP A 1 128 ? -14.440 10.501 10.293 1.00 89.06 128 ASP A CA 1
ATOM 982 C C . ASP A 1 128 ? -13.378 11.349 11.005 1.00 89.06 128 ASP A C 1
ATOM 984 O O . ASP A 1 128 ? -13.420 12.578 10.946 1.00 89.06 128 ASP A O 1
ATOM 988 N N . ALA A 1 129 ? -12.370 10.707 11.609 1.00 86.12 129 ALA A N 1
ATOM 989 C CA . ALA A 1 129 ? -11.272 11.397 12.289 1.00 86.12 129 ALA A CA 1
ATOM 990 C C . ALA A 1 129 ? -10.456 12.304 11.349 1.00 86.12 129 ALA A C 1
ATOM 992 O O . ALA A 1 129 ? -9.941 13.333 11.776 1.00 86.12 129 ALA A O 1
ATOM 993 N N . VAL A 1 130 ? -10.344 11.931 10.070 1.00 82.31 130 VAL A N 1
ATOM 994 C CA . VAL A 1 130 ? -9.658 12.732 9.043 1.00 82.31 130 VAL A CA 1
ATOM 995 C C . VAL A 1 130 ? -10.549 13.853 8.501 1.00 82.31 130 VAL A C 1
ATOM 997 O O . VAL A 1 130 ? -10.031 14.886 8.097 1.00 82.31 130 VAL A O 1
ATOM 1000 N N . SER A 1 131 ? -11.870 13.663 8.477 1.00 71.44 131 SER A N 1
ATOM 1001 C CA . SER A 1 131 ? -12.817 14.652 7.934 1.00 71.44 131 SER A CA 1
ATOM 1002 C C . SER A 1 131 ? -13.199 15.738 8.947 1.00 71.44 131 SER A C 1
ATOM 1004 O O . SER A 1 131 ? -13.639 16.815 8.555 1.00 71.44 131 SER A O 1
ATOM 1006 N N . GLY A 1 132 ? -13.055 15.450 10.244 1.00 58.38 132 GLY A N 1
ATOM 1007 C CA . GLY A 1 132 ? -13.336 16.378 11.343 1.00 58.38 132 GLY A CA 1
ATOM 1008 C C . GLY A 1 132 ? -12.136 17.192 11.841 1.00 58.38 132 GLY A C 1
ATOM 1009 O O . GLY A 1 132 ? -12.277 17.880 12.851 1.00 58.38 132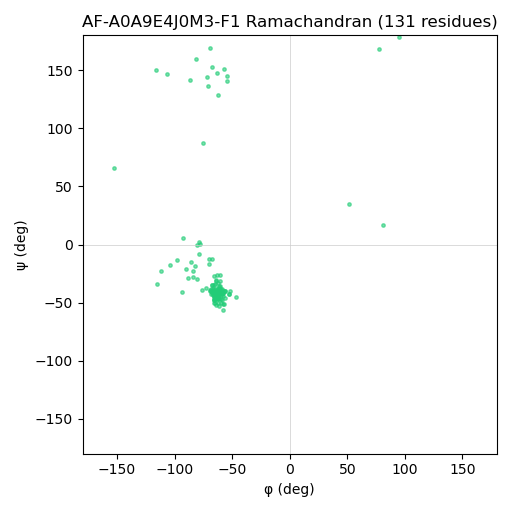 GLY A O 1
ATOM 1010 N N . SER A 1 133 ? -10.975 17.101 11.182 1.00 47.50 133 SER A N 1
ATOM 1011 C CA . SER A 1 133 ? -9.729 17.784 11.561 1.00 47.50 133 SER A CA 1
ATOM 1012 C C . SER A 1 133 ? -9.257 18.762 10.494 1.00 47.50 133 SER A C 1
ATOM 1014 O O . SER A 1 133 ? -8.516 19.685 10.899 1.00 47.50 133 SER A O 1
#

Secondary structure (DSSP, 8-state):
-PPPGGGS-SSHHHHHHHHHHHHHHHHHHHHHHHHHTT--HHHHHHHHHHHTT-TTTT-HHHHHHHHHHHHHHIIIIIHHHHHHHHHHHHHHHHHHHHGGGS-HHHHHHHHTS---HHHHHHHHHHHHHHHT-

Mean predicted aligned error: 5.67 Å

Sequence (133 aa):
MPASASDYPAGRKGYLAWRRAAALEHARLAAAVLRDAGYRREKIERVQNLVLKRAGRSSPQDAQTLEDAACLVFLERDLEVLAERLGAEKTTEVLARTWPKMSDAGREAAAGLELKPELRKLVAQAADAVSGS